Protein AF-A0A846CHJ0-F1 (afdb_monomer_lite)

Sequence (104 aa):
MFIHILKTAGNSIQNVLKYYSEDKIVCLNSLQDGVERFEVRNKNFPNIHKHSSLLDYYQVLSPDIFHSLYKFAVIRNPWERNHSFFFRHIVKPKLGIETSLLIY

Structure (mmCIF, N/CA/C/O backbone):
data_AF-A0A846CHJ0-F1
#
_entry.id   AF-A0A846CHJ0-F1
#
loop_
_atom_site.group_PDB
_atom_site.id
_atom_site.type_symbol
_atom_site.label_atom_id
_atom_site.label_alt_id
_atom_site.label_comp_id
_atom_site.label_asym_id
_atom_site.label_entity_id
_atom_site.label_seq_id
_atom_site.pdbx_PDB_ins_code
_atom_site.Cartn_x
_atom_site.Cartn_y
_atom_site.Cartn_z
_atom_site.occupancy
_atom_site.B_iso_or_equiv
_atom_site.auth_seq_id
_atom_site.auth_comp_id
_atom_site.auth_asym_id
_atom_site.auth_atom_id
_atom_site.pdbx_PDB_model_num
ATOM 1 N N . MET A 1 1 ? -8.023 -6.121 2.763 1.00 85.50 1 MET A N 1
ATOM 2 C CA . MET A 1 1 ? -6.923 -5.163 2.978 1.00 85.50 1 MET A CA 1
ATOM 3 C C . MET A 1 1 ? -5.852 -5.357 1.916 1.00 85.50 1 MET A C 1
ATOM 5 O O . MET A 1 1 ? -5.208 -6.401 1.874 1.00 85.50 1 MET A O 1
ATOM 9 N N . PHE A 1 2 ? -5.697 -4.366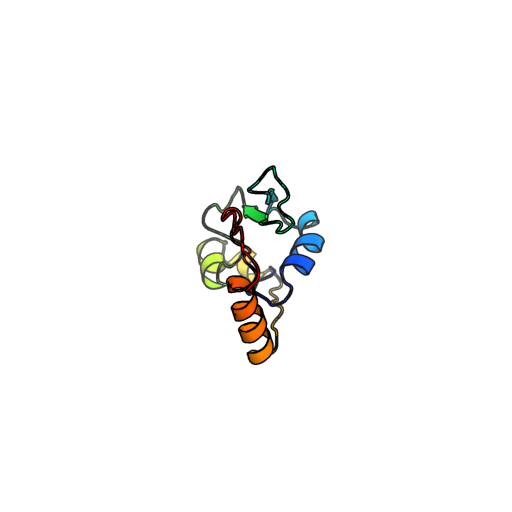 1.043 1.00 90.00 2 PHE A N 1
ATOM 10 C CA . PHE A 1 2 ? -4.655 -4.354 0.020 1.00 90.00 2 PHE A CA 1
ATOM 11 C C . PHE A 1 2 ? -3.436 -3.586 0.538 1.00 90.00 2 PHE A C 1
ATOM 13 O O . PHE A 1 2 ? -3.554 -2.408 0.863 1.00 90.00 2 PHE A O 1
ATOM 20 N N . ILE A 1 3 ? -2.274 -4.239 0.605 1.00 89.38 3 ILE A N 1
ATOM 21 C CA . ILE A 1 3 ? -1.016 -3.588 0.991 1.00 89.38 3 ILE A CA 1
ATOM 22 C C . ILE A 1 3 ? -0.297 -3.112 -0.271 1.00 89.38 3 ILE A C 1
ATOM 24 O O . ILE A 1 3 ? 0.186 -3.907 -1.084 1.00 89.38 3 ILE A O 1
ATOM 28 N N . HIS A 1 4 ? -0.230 -1.794 -0.447 1.00 88.69 4 HIS A N 1
ATOM 29 C CA . HIS A 1 4 ? 0.294 -1.186 -1.663 1.00 88.69 4 HIS A CA 1
ATOM 30 C C . HIS A 1 4 ? 1.819 -1.028 -1.595 1.00 88.69 4 HIS A C 1
ATOM 32 O O . HIS A 1 4 ? 2.378 -0.063 -1.070 1.00 88.69 4 HIS A O 1
ATOM 38 N N . ILE A 1 5 ? 2.501 -1.966 -2.246 1.00 87.06 5 ILE A N 1
ATOM 39 C CA . ILE A 1 5 ? 3.951 -1.957 -2.430 1.00 87.06 5 ILE A CA 1
ATOM 40 C C . ILE A 1 5 ? 4.344 -1.019 -3.586 1.00 87.06 5 ILE A C 1
ATOM 42 O O . ILE A 1 5 ? 3.761 -1.029 -4.670 1.00 87.06 5 ILE A O 1
ATOM 46 N N . LEU A 1 6 ? 5.372 -0.196 -3.377 1.00 84.44 6 LEU A N 1
ATOM 47 C CA . LEU A 1 6 ? 5.887 0.717 -4.399 1.00 84.44 6 LEU A CA 1
ATOM 48 C C . LEU A 1 6 ? 6.263 -0.017 -5.696 1.00 84.44 6 LEU A C 1
ATOM 50 O O . LEU A 1 6 ? 7.049 -0.962 -5.674 1.00 84.44 6 LEU A O 1
ATOM 54 N N . LYS A 1 7 ? 5.810 0.519 -6.837 1.00 83.31 7 LYS A N 1
ATOM 55 C CA . LYS A 1 7 ? 6.246 0.121 -8.193 1.00 83.31 7 LYS A CA 1
ATOM 56 C C . LYS A 1 7 ? 5.864 -1.311 -8.605 1.00 83.31 7 LYS A C 1
ATOM 58 O O . LYS A 1 7 ? 6.481 -1.876 -9.504 1.00 83.31 7 LYS A O 1
ATOM 63 N N . THR A 1 8 ? 4.796 -1.852 -8.025 1.00 85.38 8 THR A N 1
ATOM 64 C CA . THR A 1 8 ? 4.227 -3.166 -8.380 1.00 85.38 8 THR A CA 1
ATOM 65 C C . THR A 1 8 ? 2.865 -3.051 -9.078 1.00 85.38 8 THR A C 1
ATOM 67 O O . THR A 1 8 ? 2.005 -3.907 -8.930 1.00 85.38 8 THR A O 1
ATOM 70 N N . ALA A 1 9 ? 2.649 -1.957 -9.823 1.00 83.81 9 ALA A N 1
ATOM 71 C CA . ALA A 1 9 ? 1.361 -1.606 -10.441 1.00 83.81 9 ALA A CA 1
ATOM 72 C C . ALA A 1 9 ? 0.191 -1.424 -9.444 1.00 83.81 9 ALA A C 1
ATOM 74 O O . ALA A 1 9 ? -0.974 -1.435 -9.835 1.00 83.81 9 ALA A O 1
ATOM 75 N N . GLY A 1 10 ? 0.487 -1.165 -8.163 1.00 85.25 10 GLY A N 1
ATOM 76 C CA . GLY A 1 10 ? -0.535 -0.988 -7.128 1.00 85.25 10 GLY A CA 1
ATOM 77 C C . GLY A 1 10 ? -1.511 0.170 -7.369 1.00 85.25 10 GLY A C 1
ATOM 78 O O . GLY A 1 10 ? -2.650 0.094 -6.925 1.00 85.25 10 GLY A O 1
ATOM 79 N N . ASN A 1 11 ? -1.130 1.197 -8.140 1.00 85.00 11 ASN A N 1
ATOM 80 C CA . ASN A 1 11 ? -2.050 2.263 -8.562 1.00 85.00 11 ASN A CA 1
ATOM 81 C C . ASN A 1 11 ? -3.243 1.726 -9.367 1.00 85.00 11 ASN A C 1
ATOM 83 O O . ASN A 1 11 ? -4.363 2.184 -9.158 1.00 85.00 11 ASN A O 1
ATOM 87 N N . SER A 1 12 ? -3.015 0.758 -10.260 1.00 87.06 12 SER A N 1
ATOM 88 C CA . SER A 1 12 ? -4.077 0.181 -11.089 1.00 87.06 12 SER A CA 1
ATOM 89 C C . SER A 1 12 ? -5.098 -0.553 -10.225 1.00 87.06 12 SER A C 1
ATOM 91 O O . SER A 1 12 ? -6.298 -0.345 -10.371 1.00 87.06 12 SER A O 1
ATOM 93 N N . ILE A 1 13 ? -4.616 -1.340 -9.260 1.00 87.50 13 ILE A N 1
ATOM 94 C CA . ILE A 1 13 ? -5.457 -2.056 -8.292 1.00 87.50 13 ILE A CA 1
ATOM 95 C C . ILE A 1 13 ? -6.224 -1.064 -7.419 1.00 87.50 13 ILE A C 1
ATOM 97 O O . ILE A 1 13 ? -7.433 -1.186 -7.250 1.00 87.50 13 ILE A O 1
ATOM 101 N N . GLN A 1 14 ? -5.542 -0.039 -6.910 1.00 85.06 14 GLN A N 1
ATOM 102 C CA . GLN A 1 14 ? -6.153 0.981 -6.067 1.00 85.06 14 GLN A CA 1
ATOM 103 C C . GLN A 1 14 ? -7.271 1.743 -6.796 1.00 85.06 14 GLN A C 1
ATOM 105 O O . GLN A 1 14 ? -8.297 2.038 -6.192 1.00 85.06 14 GLN A O 1
ATOM 110 N N . ASN A 1 15 ? -7.113 2.028 -8.092 1.00 85.31 15 ASN A N 1
ATOM 111 C CA . ASN A 1 15 ? -8.144 2.702 -8.881 1.00 85.31 15 ASN A CA 1
ATOM 112 C C . ASN A 1 15 ? -9.417 1.853 -9.048 1.00 85.31 15 ASN A C 1
ATOM 114 O O . ASN A 1 15 ? -10.511 2.408 -9.102 1.00 85.31 15 ASN A O 1
ATOM 118 N N . VAL A 1 16 ? -9.285 0.524 -9.096 1.00 87.88 16 VAL A N 1
ATOM 119 C CA . VAL A 1 16 ? -10.431 -0.402 -9.125 1.00 87.88 16 VAL A CA 1
ATOM 120 C C . VAL A 1 16 ? -11.057 -0.533 -7.734 1.00 87.88 16 VAL A C 1
ATOM 122 O O . VAL A 1 16 ? -12.275 -0.467 -7.592 1.00 87.88 16 VAL A O 1
ATOM 125 N N . LEU A 1 17 ? -10.231 -0.665 -6.692 1.00 85.56 17 LEU A N 1
ATOM 126 C CA . LEU A 1 17 ? -10.696 -0.866 -5.317 1.00 85.56 17 LEU A CA 1
ATOM 127 C C . LEU A 1 17 ? -11.260 0.395 -4.653 1.00 85.56 17 LEU A C 1
ATOM 129 O O . LEU A 1 17 ? -11.918 0.275 -3.625 1.00 85.56 17 LEU A O 1
ATOM 133 N N . LYS A 1 18 ? -11.051 1.590 -5.219 1.00 83.94 18 LYS A N 1
ATOM 134 C CA . LYS A 1 18 ? -11.517 2.858 -4.628 1.00 83.94 18 LYS A CA 1
ATOM 135 C C . LYS A 1 18 ? -13.022 2.902 -4.361 1.00 83.94 18 LYS A C 1
ATOM 137 O O . LYS A 1 18 ? -13.447 3.577 -3.439 1.00 83.94 18 LYS A O 1
ATOM 142 N N . TYR A 1 19 ? -13.819 2.189 -5.159 1.00 81.12 19 TYR A N 1
ATOM 143 C CA . TYR A 1 19 ? -15.276 2.132 -4.997 1.00 81.12 19 TYR A CA 1
ATOM 144 C C . TYR A 1 19 ? -15.715 1.247 -3.825 1.00 81.12 19 TYR A C 1
ATOM 146 O O . TYR A 1 19 ? -16.845 1.357 -3.365 1.00 81.12 19 TYR A O 1
ATOM 154 N N . TYR A 1 20 ? -14.816 0.386 -3.349 1.00 81.69 20 TYR A N 1
ATOM 155 C CA . TYR A 1 20 ? -15.037 -0.547 -2.248 1.00 81.69 20 TYR A CA 1
ATOM 156 C C . TYR A 1 20 ? -14.250 -0.157 -0.989 1.00 81.69 20 TYR A C 1
ATOM 158 O O . TYR A 1 20 ? -14.283 -0.891 -0.004 1.00 81.69 20 TYR A O 1
ATOM 166 N N . SER A 1 21 ? -13.508 0.955 -1.025 1.00 76.88 21 SER A N 1
ATOM 167 C CA . SER A 1 21 ? -12.716 1.444 0.103 1.00 76.88 21 SER A CA 1
ATOM 168 C C . SER A 1 21 ? -13.382 2.652 0.754 1.00 76.88 21 SER A C 1
ATOM 170 O O . SER A 1 21 ? -13.962 3.500 0.078 1.00 76.88 21 SER A O 1
ATOM 172 N N . GLU A 1 22 ? -13.239 2.760 2.073 1.00 74.38 22 GLU A N 1
ATOM 173 C CA . GLU A 1 22 ? -13.538 3.987 2.822 1.00 74.38 22 GLU A CA 1
ATOM 174 C C . GLU A 1 22 ? -12.500 5.089 2.553 1.00 74.38 22 GLU A C 1
ATOM 176 O O . GLU A 1 22 ? -12.741 6.274 2.814 1.00 74.38 22 GLU A O 1
ATOM 181 N N . ASP A 1 23 ? -11.340 4.707 2.014 1.00 71.38 23 ASP A N 1
ATOM 182 C CA . ASP A 1 23 ? -10.270 5.627 1.676 1.00 71.38 23 ASP A CA 1
ATOM 183 C C . ASP A 1 23 ? -10.634 6.476 0.461 1.00 71.38 23 ASP A C 1
ATOM 185 O O . ASP A 1 23 ? -11.049 5.977 -0.590 1.00 71.38 23 ASP A O 1
ATOM 189 N N . LYS A 1 24 ? -10.374 7.780 0.558 1.00 66.81 24 LYS A N 1
ATOM 190 C CA . LYS A 1 24 ? -10.528 8.687 -0.576 1.00 66.81 24 LYS A CA 1
ATOM 191 C C . LYS A 1 24 ? -9.204 8.859 -1.292 1.00 66.81 24 LYS A C 1
ATOM 193 O O . LYS A 1 24 ? -8.186 9.209 -0.693 1.00 66.81 24 LYS A O 1
ATOM 198 N N . ILE A 1 25 ? -9.247 8.656 -2.604 1.00 67.38 25 ILE A N 1
ATOM 199 C CA . ILE A 1 25 ? -8.171 9.070 -3.493 1.00 67.38 25 ILE A CA 1
ATOM 200 C C . ILE A 1 25 ? -8.287 10.585 -3.674 1.00 67.38 25 ILE A C 1
ATOM 202 O O . ILE A 1 25 ? -9.309 11.071 -4.155 1.00 67.38 25 ILE A O 1
ATOM 206 N N . VAL A 1 26 ? -7.259 11.326 -3.267 1.00 64.19 26 VAL A N 1
ATOM 207 C CA . VAL A 1 26 ? -7.210 12.790 -3.367 1.00 64.19 26 VAL A CA 1
ATOM 208 C C . VAL A 1 26 ? -6.132 13.182 -4.373 1.00 64.19 26 VAL A C 1
ATOM 210 O O . VAL A 1 26 ? -4.987 12.735 -4.273 1.00 64.19 26 VAL A O 1
ATOM 213 N N . CYS A 1 27 ? -6.491 14.016 -5.349 1.00 59.78 27 CYS A N 1
ATOM 214 C CA . CYS A 1 27 ? -5.525 14.671 -6.229 1.00 59.78 27 CYS A CA 1
ATOM 215 C C . CYS A 1 27 ? -4.863 15.816 -5.463 1.00 59.78 27 CYS A C 1
ATOM 217 O O . CYS A 1 27 ? -5.559 16.712 -4.992 1.00 59.78 27 CYS A O 1
ATOM 219 N N . LEU A 1 28 ? -3.535 15.804 -5.342 1.00 58.84 28 LEU A N 1
ATOM 220 C CA . LEU A 1 28 ? -2.812 16.896 -4.681 1.00 58.84 28 LEU A CA 1
ATOM 221 C C . LEU A 1 28 ? -2.742 18.178 -5.522 1.00 58.84 28 LEU A C 1
ATOM 223 O O . LEU A 1 28 ? -2.654 19.262 -4.956 1.00 58.84 28 LEU A O 1
ATOM 227 N N . ASN A 1 29 ? -2.796 18.061 -6.851 1.00 57.16 29 ASN A N 1
ATOM 228 C CA . ASN A 1 29 ? -2.687 19.187 -7.777 1.00 57.16 29 ASN A CA 1
ATOM 229 C C . ASN A 1 29 ? -3.943 19.288 -8.651 1.00 57.16 29 ASN A C 1
ATOM 231 O O . ASN A 1 29 ? -4.435 18.278 -9.151 1.00 57.16 29 ASN A O 1
ATOM 235 N N . SER A 1 30 ? -4.426 20.515 -8.865 1.00 51.97 30 SER A N 1
ATOM 236 C CA . SER A 1 30 ? -5.478 20.838 -9.844 1.00 51.97 30 SER A CA 1
ATOM 237 C C . SER A 1 30 ? -4.974 20.787 -11.290 1.00 51.97 30 SER A C 1
ATOM 239 O O . SER A 1 30 ? -5.760 20.620 -12.216 1.00 51.97 30 SER A O 1
ATOM 241 N N . LEU A 1 31 ? -3.659 20.913 -11.479 1.00 53.25 31 LEU A N 1
ATOM 242 C CA . LEU A 1 31 ? -2.987 20.816 -12.768 1.00 53.25 31 LEU A CA 1
ATOM 243 C C . LEU A 1 31 ? -2.527 19.371 -12.988 1.00 53.25 31 LEU A C 1
ATOM 245 O O . LEU A 1 31 ? -1.653 18.874 -12.274 1.00 53.25 31 LEU A O 1
ATOM 249 N N . GLN A 1 32 ? -3.124 18.701 -13.975 1.00 51.16 32 GLN A N 1
ATOM 250 C CA . GLN A 1 32 ? -2.675 17.400 -14.465 1.00 51.16 32 GLN A CA 1
ATOM 251 C C . GLN A 1 32 ? -1.389 17.598 -15.284 1.00 51.16 32 GLN A C 1
ATOM 253 O O . GLN A 1 32 ? -1.430 17.850 -16.482 1.00 51.16 32 GLN A O 1
ATOM 258 N N . ASP A 1 33 ? -0.229 17.469 -14.643 1.00 53.81 33 ASP A N 1
ATOM 259 C CA . ASP A 1 33 ? 1.103 17.506 -15.272 1.00 53.81 33 ASP A CA 1
ATOM 260 C C . ASP A 1 33 ? 1.452 16.200 -16.026 1.00 53.81 33 ASP A C 1
ATOM 262 O O . ASP A 1 33 ? 2.618 15.909 -16.291 1.00 53.81 33 ASP A O 1
ATOM 266 N N . GLY A 1 34 ? 0.447 15.369 -16.333 1.00 51.34 34 GLY A N 1
ATOM 267 C CA . GLY A 1 34 ? 0.617 14.015 -16.870 1.00 51.34 34 GLY A CA 1
ATOM 268 C C . GLY A 1 34 ? 1.159 12.999 -15.853 1.00 51.34 34 GLY A C 1
ATOM 269 O O . GLY A 1 34 ? 1.259 11.812 -16.163 1.00 51.34 34 GLY A O 1
ATOM 270 N N . VAL A 1 35 ? 1.476 13.425 -14.625 1.00 52.75 35 VAL A N 1
ATOM 271 C CA . VAL A 1 35 ? 1.929 12.570 -13.528 1.00 52.75 35 VAL A CA 1
ATOM 272 C C . VAL A 1 35 ? 0.910 12.672 -12.403 1.00 52.75 35 VAL A C 1
ATOM 274 O O . VAL A 1 35 ? 1.101 13.394 -11.430 1.00 52.75 35 VAL A O 1
ATOM 277 N N . GLU A 1 36 ? -0.185 11.918 -12.492 1.00 54.56 36 GLU A N 1
ATOM 278 C CA . GLU A 1 36 ? -1.228 12.000 -11.469 1.00 54.56 36 GLU A CA 1
ATOM 279 C C . GLU A 1 36 ? -0.731 11.486 -10.103 1.00 54.56 36 GLU A C 1
ATOM 281 O O . GLU A 1 36 ? -0.648 10.284 -9.815 1.00 54.56 36 GLU A O 1
ATOM 286 N N . ARG A 1 37 ? -0.353 12.434 -9.237 1.00 61.91 37 ARG A N 1
ATOM 287 C CA . ARG A 1 37 ? 0.087 12.184 -7.861 1.00 61.91 37 ARG A CA 1
ATOM 288 C C . ARG A 1 37 ? -1.130 12.142 -6.957 1.00 61.91 37 ARG A C 1
ATOM 290 O O . ARG A 1 37 ? -1.490 13.110 -6.295 1.00 61.91 37 ARG A O 1
ATOM 297 N N . PHE A 1 38 ? -1.759 10.980 -6.962 1.00 64.56 38 PHE A N 1
ATOM 298 C CA . PHE A 1 38 ? -2.849 10.672 -6.061 1.00 64.56 38 PHE A CA 1
ATOM 299 C C . PHE A 1 38 ? -2.338 10.238 -4.688 1.00 64.56 38 PHE A C 1
ATOM 301 O O . PHE A 1 38 ? -1.577 9.262 -4.582 1.00 64.56 38 PHE A O 1
ATOM 308 N N . GLU A 1 39 ? -2.822 10.909 -3.650 1.00 67.38 39 GLU A N 1
ATOM 309 C CA . GLU A 1 39 ? -2.742 10.441 -2.270 1.00 67.38 39 GLU A CA 1
ATOM 310 C C . GLU A 1 39 ? -3.946 9.572 -1.915 1.00 67.38 39 GLU A C 1
ATOM 312 O O . GLU A 1 39 ? -5.017 9.674 -2.510 1.00 67.38 39 GLU A O 1
ATOM 317 N N . VAL A 1 40 ? -3.748 8.705 -0.927 1.00 68.12 40 VAL A N 1
ATOM 318 C CA . VAL A 1 40 ? -4.820 7.972 -0.254 1.00 68.12 40 VAL A CA 1
ATOM 319 C C . VAL A 1 40 ? -4.959 8.596 1.116 1.00 68.12 40 VAL A C 1
ATOM 321 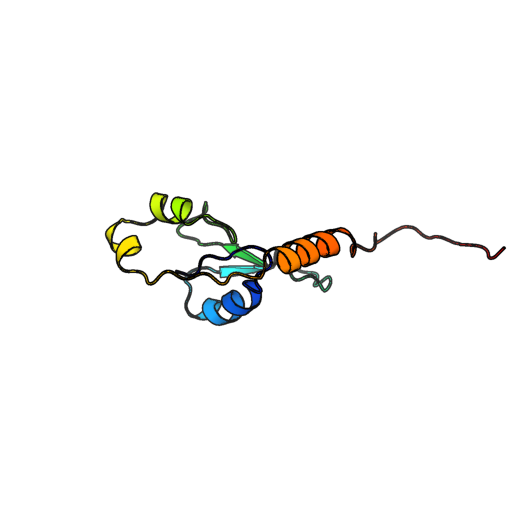O O . VAL A 1 40 ? -3.969 8.654 1.844 1.00 68.12 40 VAL A O 1
ATOM 324 N N . ARG A 1 41 ? -6.154 9.083 1.445 1.00 69.81 41 ARG A N 1
ATOM 325 C CA . ARG A 1 41 ? -6.457 9.617 2.772 1.00 69.81 41 ARG A CA 1
ATOM 326 C C . ARG A 1 41 ? -7.667 8.902 3.346 1.00 69.81 41 ARG A C 1
ATOM 328 O O . ARG A 1 41 ? -8.723 8.861 2.712 1.00 69.81 41 ARG A O 1
ATOM 335 N N . ASN A 1 42 ? -7.515 8.398 4.563 1.00 72.81 42 ASN A N 1
ATOM 336 C CA . ASN A 1 42 ? -8.619 7.889 5.359 1.00 72.81 42 ASN A CA 1
ATOM 337 C C . ASN A 1 42 ? -9.013 8.946 6.400 1.00 72.81 42 ASN A C 1
ATOM 339 O O . ASN A 1 42 ? -8.152 9.498 7.084 1.00 72.81 42 ASN A O 1
ATOM 343 N N . LYS A 1 43 ? -10.311 9.251 6.518 1.00 69.81 43 LYS A N 1
ATOM 344 C CA . LYS A 1 43 ? -10.808 10.225 7.505 1.00 69.81 43 LYS A CA 1
ATOM 345 C C . LYS A 1 43 ? -10.716 9.712 8.943 1.00 69.81 43 LYS A C 1
ATOM 347 O O . LYS A 1 43 ? -10.514 10.510 9.848 1.00 69.81 43 LYS A O 1
ATOM 352 N N . ASN A 1 44 ? -10.863 8.405 9.130 1.00 72.38 44 ASN A N 1
ATOM 353 C CA . ASN A 1 44 ? -10.843 7.750 10.434 1.00 72.38 44 ASN A CA 1
ATOM 354 C C . ASN A 1 44 ? -9.402 7.483 10.899 1.00 72.38 44 ASN A C 1
ATOM 356 O O . ASN A 1 44 ? -9.138 7.430 12.096 1.00 72.38 44 ASN A O 1
ATOM 360 N N . PHE A 1 45 ? -8.463 7.360 9.954 1.00 77.38 45 PHE A N 1
ATOM 361 C CA . PHE A 1 45 ? -7.080 6.959 10.216 1.00 77.38 45 PHE A CA 1
ATOM 362 C C . PHE A 1 45 ? -6.072 7.894 9.526 1.00 77.38 45 PHE A C 1
ATOM 364 O O . PHE A 1 45 ? -5.508 7.540 8.489 1.00 77.38 45 PHE A O 1
ATOM 371 N N . PRO A 1 46 ? -5.806 9.088 10.090 1.00 70.75 46 PRO A N 1
ATOM 372 C CA . PRO A 1 46 ? -4.978 10.110 9.443 1.00 70.75 46 PRO A CA 1
ATOM 373 C C . PRO A 1 46 ? -3.500 9.715 9.288 1.00 70.75 46 PRO A C 1
ATOM 375 O O . PRO A 1 46 ? -2.816 10.256 8.423 1.00 70.75 46 PRO A O 1
ATOM 378 N N . ASN A 1 47 ? -3.008 8.766 10.093 1.00 74.44 47 ASN A N 1
ATOM 379 C CA . ASN A 1 47 ? -1.611 8.311 10.056 1.00 74.44 47 ASN A CA 1
ATOM 380 C C . ASN A 1 47 ? -1.352 7.231 8.989 1.00 74.44 47 ASN A C 1
ATOM 382 O O . ASN A 1 47 ? -0.197 6.935 8.670 1.00 74.44 47 ASN A O 1
ATOM 386 N N . ILE A 1 48 ? -2.411 6.642 8.427 1.00 79.25 48 ILE A N 1
ATOM 387 C CA . ILE A 1 48 ? -2.303 5.624 7.385 1.00 79.25 48 ILE A CA 1
ATOM 388 C C . ILE A 1 48 ? -2.201 6.302 6.022 1.00 79.25 48 ILE A C 1
ATOM 390 O O . ILE A 1 48 ? -3.008 7.157 5.658 1.00 79.25 48 ILE A O 1
ATOM 394 N N . HIS A 1 49 ? -1.203 5.890 5.249 1.00 77.75 49 HIS A N 1
ATOM 395 C CA . HIS A 1 49 ? -0.913 6.429 3.932 1.00 77.75 49 HIS A CA 1
ATOM 396 C C . HIS A 1 49 ? -0.667 5.305 2.920 1.00 77.75 49 HIS A C 1
ATOM 398 O O . HIS A 1 49 ? -0.585 4.119 3.235 1.00 77.75 49 HIS A O 1
ATOM 404 N N . LYS A 1 50 ? -0.526 5.692 1.652 1.00 73.69 50 LYS A N 1
ATOM 405 C CA . LYS A 1 50 ? -0.479 4.792 0.491 1.00 73.69 50 LYS A CA 1
ATOM 406 C C . LYS A 1 50 ? 0.562 3.669 0.563 1.00 73.69 50 LYS A C 1
ATOM 408 O O . LYS A 1 50 ? 0.382 2.663 -0.102 1.00 73.69 50 LYS A O 1
ATOM 413 N N . HIS A 1 51 ? 1.644 3.830 1.317 1.00 78.25 51 HIS A N 1
ATOM 414 C CA . HIS A 1 51 ? 2.697 2.818 1.451 1.00 78.25 51 HIS A CA 1
ATOM 415 C C . HIS A 1 51 ? 2.892 2.355 2.898 1.00 78.25 51 HIS A C 1
ATOM 417 O O . HIS A 1 51 ? 3.950 1.815 3.215 1.00 78.25 51 HIS A O 1
ATOM 423 N N . SER A 1 52 ? 1.876 2.544 3.748 1.00 82.94 52 SER A N 1
ATOM 424 C CA . SER A 1 52 ? 1.884 2.053 5.123 1.00 82.94 52 SER A CA 1
ATOM 425 C C . SER A 1 52 ? 2.149 0.553 5.182 1.00 82.94 52 SER A C 1
ATOM 427 O O . SER A 1 52 ? 1.659 -0.234 4.362 1.00 82.94 52 SER A O 1
ATOM 429 N N . SER A 1 53 ? 2.952 0.175 6.168 1.00 85.12 53 SER A N 1
ATOM 430 C CA . SER A 1 53 ? 3.312 -1.206 6.439 1.00 85.12 53 SER A CA 1
ATOM 431 C C . SER A 1 53 ? 2.131 -1.964 7.049 1.00 85.12 53 SER A C 1
ATOM 433 O O . SER A 1 53 ? 1.213 -1.369 7.609 1.00 85.12 53 SER A O 1
ATOM 435 N N . LEU A 1 54 ? 2.162 -3.298 6.994 1.00 86.75 54 LEU A N 1
ATOM 436 C CA . LEU A 1 54 ? 1.157 -4.125 7.672 1.00 86.75 54 LEU A CA 1
ATOM 437 C C . LEU A 1 54 ? 1.122 -3.866 9.190 1.00 86.75 54 LEU A C 1
ATOM 439 O O . LEU A 1 54 ? 0.058 -3.957 9.798 1.00 86.75 54 LEU A O 1
ATOM 443 N N . LEU A 1 55 ? 2.273 -3.530 9.782 1.00 87.62 55 LEU A N 1
ATOM 444 C CA . LEU A 1 55 ? 2.385 -3.200 11.200 1.00 87.62 55 LEU A CA 1
ATOM 445 C C . LEU A 1 55 ? 1.650 -1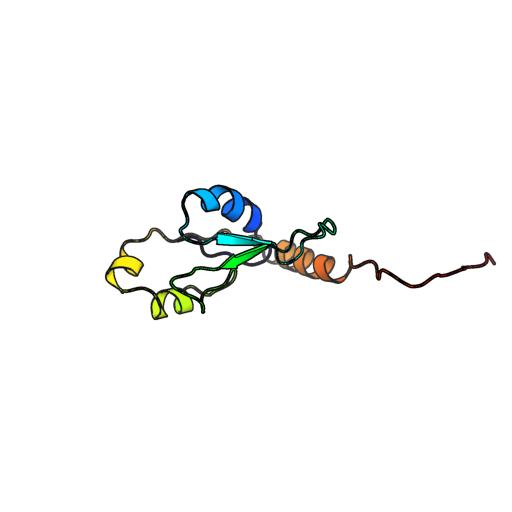.896 11.528 1.00 87.62 55 LEU A C 1
ATOM 447 O O . LEU A 1 55 ? 0.969 -1.834 12.546 1.00 87.62 55 LEU A O 1
ATOM 451 N N . ASP A 1 56 ? 1.718 -0.899 10.645 1.00 87.69 56 ASP A N 1
ATOM 452 C CA . ASP A 1 56 ? 1.008 0.372 10.828 1.00 87.69 56 ASP A CA 1
ATOM 453 C C . ASP A 1 56 ? -0.508 0.123 10.896 1.00 87.69 56 ASP A C 1
ATOM 455 O O . ASP A 1 56 ? -1.195 0.654 11.763 1.00 87.69 56 ASP A O 1
ATOM 459 N N . TYR A 1 57 ? -1.032 -0.753 10.028 1.00 86.44 57 TYR A N 1
ATOM 460 C CA . TYR A 1 57 ? -2.442 -1.155 10.068 1.00 86.44 57 TYR A CA 1
ATOM 461 C C . TYR A 1 57 ? -2.795 -1.936 11.337 1.00 86.44 57 TYR A C 1
ATOM 463 O O . TYR A 1 57 ? -3.878 -1.742 11.880 1.00 86.44 57 TYR A O 1
ATOM 471 N N . TYR A 1 58 ? -1.898 -2.800 11.820 1.00 87.69 58 TYR A N 1
ATOM 472 C CA . TYR A 1 58 ? -2.106 -3.552 13.060 1.00 87.69 58 TYR A CA 1
ATOM 473 C C . TYR A 1 58 ? -2.188 -2.641 14.293 1.00 87.69 58 TYR A C 1
ATOM 475 O O . TYR A 1 58 ? -2.954 -2.915 15.207 1.00 87.69 58 TYR A O 1
ATOM 483 N N . GLN A 1 59 ? -1.428 -1.544 14.316 1.00 88.62 59 GLN A N 1
ATOM 484 C CA . GLN A 1 59 ? -1.441 -0.582 15.425 1.00 88.62 59 GLN A CA 1
ATOM 485 C C . GLN A 1 59 ? -2.703 0.287 15.461 1.00 88.62 59 GLN A C 1
ATOM 487 O O . GLN A 1 59 ? -3.037 0.845 16.504 1.00 88.62 59 GLN A O 1
ATOM 492 N N . VAL A 1 60 ? -3.374 0.440 14.320 1.00 87.00 60 VAL A N 1
ATOM 493 C CA . VAL A 1 60 ? -4.482 1.384 14.146 1.00 87.00 60 VAL A CA 1
ATOM 494 C C . VAL A 1 60 ? -5.846 0.687 14.139 1.00 87.00 60 VAL A C 1
ATOM 496 O O . VAL A 1 60 ? -6.830 1.253 14.614 1.00 87.00 60 VAL A O 1
ATOM 499 N N . LEU A 1 61 ? -5.924 -0.533 13.605 1.00 86.25 61 LEU A N 1
ATOM 500 C CA . LEU A 1 61 ? -7.159 -1.313 13.556 1.00 86.25 61 LEU A CA 1
ATOM 501 C C . LEU A 1 61 ? -7.366 -2.100 14.851 1.00 86.25 61 LEU A C 1
ATOM 503 O O . LEU A 1 61 ? -6.413 -2.570 15.468 1.00 86.25 61 LEU A O 1
ATOM 507 N N . SER A 1 62 ? -8.628 -2.313 15.234 1.00 88.06 62 SER A N 1
ATOM 508 C CA . SER A 1 62 ? -8.928 -3.259 16.308 1.00 88.06 62 SER A CA 1
ATOM 509 C C . SER A 1 62 ? -8.517 -4.682 15.893 1.00 88.06 62 SER A C 1
ATOM 511 O O . SER A 1 62 ? -8.630 -5.027 14.708 1.00 88.06 62 SER A O 1
ATOM 513 N N . PRO A 1 63 ? -8.073 -5.534 16.838 1.00 89.38 63 PRO A N 1
ATOM 514 C CA . PRO A 1 63 ? -7.653 -6.899 16.529 1.00 89.38 63 PRO A CA 1
ATOM 515 C C . PRO A 1 63 ? -8.719 -7.699 15.767 1.00 89.38 63 PRO A C 1
ATOM 517 O O . PRO A 1 63 ? -8.400 -8.345 14.771 1.00 89.38 63 PRO A O 1
ATOM 520 N N . ASP A 1 64 ? -9.992 -7.596 16.157 1.00 91.19 64 ASP A N 1
ATOM 521 C CA . ASP A 1 64 ? -11.095 -8.334 15.524 1.00 91.19 64 ASP A CA 1
ATOM 522 C C . ASP A 1 64 ? -11.260 -7.975 14.039 1.00 91.19 64 ASP A C 1
ATOM 524 O O . ASP A 1 64 ? -11.340 -8.847 13.164 1.00 91.19 64 ASP A O 1
ATOM 528 N N . ILE A 1 65 ? -11.235 -6.674 13.726 1.00 87.62 65 ILE A N 1
ATOM 529 C CA . ILE A 1 65 ? -11.299 -6.189 12.344 1.00 87.62 65 ILE A CA 1
ATOM 530 C C . ILE A 1 65 ? -10.043 -6.632 11.599 1.00 87.62 65 ILE A C 1
ATOM 532 O O . ILE A 1 65 ? -10.136 -7.218 10.521 1.00 87.62 65 ILE A O 1
ATOM 536 N N . PHE A 1 66 ? -8.863 -6.415 12.177 1.00 89.19 66 PHE A N 1
ATOM 537 C CA . PHE A 1 66 ? -7.609 -6.785 11.537 1.00 89.19 66 PHE A CA 1
ATOM 538 C C . PHE A 1 66 ? -7.578 -8.272 11.172 1.00 89.19 66 PHE A C 1
ATOM 540 O O . PHE A 1 66 ? -7.214 -8.615 10.047 1.00 89.19 66 PHE A O 1
ATOM 547 N N . HIS A 1 67 ? -7.993 -9.168 12.069 1.00 91.88 67 HIS A N 1
ATOM 548 C CA . HIS A 1 67 ? -7.986 -10.609 11.830 1.00 91.88 67 HIS A CA 1
ATOM 549 C C . HIS A 1 67 ? -9.040 -11.054 10.807 1.00 91.88 67 HIS A C 1
ATOM 551 O O . HIS A 1 67 ? -8.709 -11.890 9.964 1.00 91.88 67 HIS A O 1
ATOM 557 N N . SER A 1 68 ? -10.227 -10.441 10.789 1.00 92.69 68 SER A N 1
ATOM 558 C CA . SER A 1 68 ? -11.304 -10.782 9.842 1.00 92.69 68 SER A CA 1
ATOM 559 C C . SER A 1 68 ? -11.013 -10.414 8.378 1.00 92.69 68 SER A C 1
ATOM 561 O O . SER A 1 68 ? -11.530 -11.049 7.459 1.00 92.69 68 SER A O 1
ATOM 563 N N . LEU A 1 69 ? -10.162 -9.416 8.122 1.00 89.69 69 LEU A N 1
ATOM 564 C CA . LEU A 1 69 ? -9.872 -8.959 6.759 1.00 89.69 69 LEU A CA 1
ATOM 565 C C . LEU A 1 69 ? -9.033 -9.975 5.964 1.00 89.69 69 LEU A C 1
ATOM 567 O O . LEU A 1 69 ? -8.024 -10.480 6.452 1.00 89.69 69 LEU A O 1
ATOM 571 N N . TYR A 1 70 ? -9.348 -10.186 4.684 1.00 90.94 70 TYR A N 1
ATOM 572 C CA . TYR A 1 70 ? -8.438 -10.859 3.746 1.00 90.94 70 TYR A CA 1
ATOM 573 C C . TYR A 1 70 ? -7.300 -9.910 3.338 1.00 90.94 70 TYR A C 1
ATOM 575 O O . TYR A 1 70 ? -7.567 -8.789 2.891 1.00 90.94 70 TYR A O 1
ATOM 583 N N . LYS A 1 71 ? -6.035 -10.321 3.504 1.00 91.38 71 LYS A N 1
ATOM 584 C CA . LYS A 1 71 ? -4.853 -9.485 3.224 1.00 91.38 71 LYS A CA 1
ATOM 585 C C . LYS A 1 71 ? -4.136 -9.975 1.979 1.00 91.38 71 LYS A C 1
ATOM 587 O O . LYS A 1 71 ? -3.832 -11.158 1.874 1.00 91.38 71 LYS A O 1
ATOM 592 N N . PHE A 1 72 ? -3.820 -9.061 1.072 1.00 93.50 72 PHE A N 1
ATOM 593 C CA . PHE A 1 72 ? -3.056 -9.387 -0.126 1.00 93.50 72 PHE A CA 1
ATOM 594 C C . PHE A 1 72 ? -2.175 -8.218 -0.563 1.00 93.50 72 PHE A C 1
ATOM 596 O O . PHE A 1 72 ? -2.433 -7.054 -0.244 1.00 93.50 72 PHE A O 1
ATOM 603 N N . ALA A 1 73 ? -1.130 -8.545 -1.314 1.00 92.62 73 ALA A N 1
ATOM 604 C CA . ALA A 1 73 ? -0.222 -7.596 -1.934 1.00 92.62 73 ALA A CA 1
ATOM 605 C C . ALA A 1 73 ? 0.184 -8.125 -3.309 1.00 92.62 73 ALA A C 1
ATOM 607 O O . ALA A 1 73 ? 0.207 -9.333 -3.536 1.00 92.62 73 ALA A O 1
ATOM 608 N N . VAL A 1 74 ? 0.540 -7.217 -4.213 1.00 91.88 74 VAL A N 1
ATOM 609 C CA . VAL A 1 74 ? 1.134 -7.584 -5.499 1.00 91.88 74 VAL A CA 1
ATOM 610 C C . VAL A 1 74 ? 2.607 -7.233 -5.461 1.00 91.88 74 VAL A C 1
ATOM 612 O O . VAL A 1 74 ? 2.982 -6.094 -5.168 1.00 91.88 74 VAL A O 1
ATOM 615 N N . ILE A 1 75 ? 3.436 -8.234 -5.741 1.00 92.38 75 ILE A N 1
ATOM 616 C CA . ILE A 1 75 ? 4.886 -8.111 -5.837 1.00 92.38 75 ILE A CA 1
ATOM 617 C C . ILE A 1 75 ? 5.314 -8.134 -7.303 1.00 92.38 75 ILE A C 1
ATOM 619 O O . ILE A 1 75 ? 4.614 -8.650 -8.170 1.00 92.38 75 ILE A O 1
ATOM 623 N N . ARG A 1 76 ? 6.479 -7.554 -7.578 1.00 89.38 76 ARG A N 1
ATOM 624 C CA . ARG A 1 76 ? 7.133 -7.576 -8.888 1.00 89.38 76 ARG A CA 1
ATOM 625 C C . ARG A 1 76 ? 8.517 -8.188 -8.725 1.00 89.3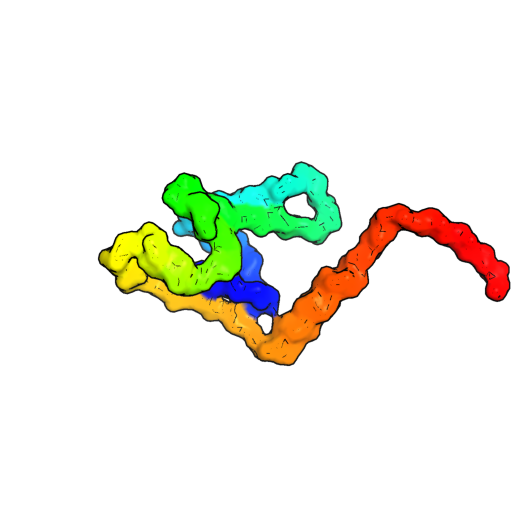8 76 ARG A C 1
ATOM 627 O O . ARG A 1 76 ? 9.083 -8.102 -7.634 1.00 89.38 76 ARG A O 1
ATOM 634 N N . ASN A 1 77 ? 9.065 -8.747 -9.804 1.00 93.19 77 ASN A N 1
ATOM 635 C CA . ASN A 1 77 ? 10.467 -9.147 -9.852 1.00 93.19 77 ASN A CA 1
ATOM 636 C C . ASN A 1 77 ? 11.367 -8.016 -9.285 1.00 93.19 77 ASN A C 1
ATOM 638 O O . ASN A 1 77 ? 11.213 -6.860 -9.704 1.00 93.19 77 ASN A O 1
ATOM 642 N N . PRO A 1 78 ? 12.284 -8.316 -8.343 1.00 89.12 78 PRO A N 1
ATOM 643 C CA . PRO A 1 78 ? 13.104 -7.298 -7.687 1.00 89.12 78 PRO A CA 1
ATOM 644 C C . PRO A 1 78 ? 13.923 -6.433 -8.655 1.00 89.12 78 PRO A C 1
ATOM 646 O O . PRO A 1 78 ? 13.986 -5.216 -8.478 1.00 89.12 78 PRO A O 1
ATOM 649 N N . TRP A 1 79 ? 14.492 -7.029 -9.708 1.00 88.12 79 TRP A N 1
ATOM 650 C CA . TRP A 1 79 ? 15.292 -6.317 -10.708 1.00 88.12 79 TRP A CA 1
ATOM 651 C C . TRP A 1 79 ? 14.455 -5.331 -11.513 1.00 88.12 79 TRP A C 1
ATOM 653 O O . TRP A 1 79 ? 14.810 -4.159 -11.633 1.00 88.12 79 TRP A O 1
ATOM 663 N N . GLU A 1 80 ? 13.296 -5.766 -12.002 1.00 87.50 80 GLU A N 1
ATOM 664 C CA . GLU A 1 80 ? 12.399 -4.881 -12.743 1.00 87.50 80 GLU A CA 1
ATOM 665 C C . GLU A 1 80 ? 11.837 -3.757 -11.867 1.00 87.50 80 GLU A C 1
ATOM 667 O O . GLU A 1 80 ? 11.649 -2.626 -12.325 1.00 87.50 80 GLU A O 1
ATOM 672 N N . ARG A 1 81 ? 11.571 -4.056 -10.589 1.00 86.12 81 ARG A N 1
ATOM 673 C CA . ARG A 1 81 ? 11.125 -3.061 -9.612 1.00 86.12 81 ARG A CA 1
ATOM 674 C C . ARG A 1 81 ? 12.202 -1.996 -9.393 1.00 86.12 81 ARG A C 1
ATOM 676 O O . ARG A 1 81 ? 11.868 -0.810 -9.419 1.00 86.12 81 ARG A O 1
ATOM 683 N N . ASN A 1 82 ? 13.465 -2.403 -9.246 1.00 85.31 82 ASN A N 1
ATOM 684 C CA . ASN A 1 82 ? 14.610 -1.498 -9.118 1.00 85.31 82 ASN A CA 1
ATOM 685 C C . ASN A 1 82 ? 14.803 -0.642 -10.373 1.00 85.31 82 ASN A C 1
ATOM 687 O O . ASN A 1 82 ? 14.906 0.579 -10.271 1.00 85.31 82 ASN A O 1
ATOM 691 N N . HIS A 1 83 ? 14.750 -1.250 -11.560 1.00 82.25 83 HIS A N 1
ATOM 692 C CA . HIS A 1 83 ? 14.826 -0.525 -12.829 1.00 82.25 83 HIS A CA 1
ATOM 693 C C . HIS A 1 83 ? 13.708 0.525 -12.923 1.00 82.25 83 HIS A C 1
ATOM 695 O O . HIS A 1 83 ? 13.953 1.706 -13.154 1.00 82.25 83 HIS A O 1
ATOM 701 N N . SER A 1 84 ? 12.464 0.147 -12.615 1.00 78.06 84 SER A N 1
ATOM 702 C CA . SER A 1 84 ? 11.334 1.083 -12.595 1.00 78.06 84 SER A CA 1
ATOM 703 C C . SER A 1 84 ? 11.497 2.225 -11.576 1.00 78.06 84 SER A C 1
ATOM 705 O O . SER A 1 84 ? 10.934 3.311 -11.761 1.00 78.06 84 SER A O 1
ATOM 707 N N . PHE A 1 85 ? 12.232 1.994 -10.486 1.00 79.38 85 PHE A N 1
ATOM 708 C CA . PHE A 1 85 ? 12.557 3.013 -9.489 1.00 79.38 85 PHE A CA 1
ATOM 709 C C . PHE A 1 85 ? 13.623 3.996 -9.994 1.00 79.38 85 PHE A C 1
ATOM 711 O O . PHE A 1 85 ? 13.472 5.206 -9.808 1.00 79.38 85 PHE A O 1
ATOM 718 N N . PHE A 1 86 ? 14.645 3.495 -10.689 1.00 79.06 86 PHE A N 1
ATOM 719 C CA . PHE A 1 86 ? 15.708 4.293 -11.303 1.00 79.06 86 PHE A CA 1
ATOM 720 C C . PHE A 1 86 ? 15.151 5.290 -12.332 1.00 79.06 86 PHE A C 1
ATOM 722 O O . PHE A 1 86 ? 15.318 6.501 -12.183 1.00 79.06 86 PHE A O 1
ATOM 729 N N . PHE A 1 87 ? 14.358 4.816 -13.301 1.00 74.62 87 PHE A N 1
ATOM 730 C CA . PHE A 1 87 ? 13.795 5.683 -14.349 1.00 74.62 87 PHE A CA 1
ATOM 731 C C . PHE A 1 87 ? 12.796 6.722 -13.831 1.00 74.62 87 PHE A C 1
ATOM 733 O O . PHE A 1 87 ? 12.648 7.783 -14.433 1.00 74.62 87 PHE A O 1
ATOM 740 N N . ARG A 1 88 ? 12.156 6.486 -12.677 1.00 67.56 88 ARG A N 1
ATOM 741 C CA . ARG A 1 88 ? 11.277 7.491 -12.057 1.00 67.56 88 ARG A CA 1
ATOM 742 C C . ARG A 1 88 ? 12.019 8.781 -11.682 1.00 67.56 88 ARG A C 1
ATOM 744 O O . ARG A 1 88 ? 11.389 9.834 -11.636 1.00 67.56 88 ARG A O 1
ATOM 751 N N . HIS A 1 89 ? 13.316 8.707 -11.389 1.00 62.31 89 HIS A N 1
ATOM 752 C CA . HIS A 1 89 ? 14.111 9.875 -10.999 1.00 62.31 89 HIS A CA 1
ATOM 753 C C . HIS A 1 89 ? 14.751 10.585 -12.197 1.00 62.31 89 HIS A C 1
ATOM 755 O O . HIS A 1 89 ? 15.013 11.781 -12.110 1.00 62.31 89 HIS A O 1
ATOM 761 N N . ILE A 1 90 ? 14.954 9.870 -13.306 1.00 61.44 90 ILE A N 1
ATOM 762 C CA . ILE A 1 90 ? 15.671 10.364 -14.490 1.00 61.44 90 ILE A CA 1
ATOM 763 C C . ILE A 1 90 ? 14.737 11.070 -15.474 1.00 61.44 90 ILE A C 1
ATOM 765 O O . ILE A 1 90 ? 15.115 12.079 -16.057 1.00 61.44 90 ILE A O 1
ATOM 769 N N . VAL A 1 91 ? 13.485 10.623 -15.609 1.00 54.31 91 VAL A N 1
ATOM 770 C CA . VAL A 1 91 ? 12.497 11.242 -16.516 1.00 54.31 91 VAL A CA 1
ATOM 771 C C . VAL A 1 91 ? 11.787 12.433 -15.847 1.00 54.31 91 VAL A C 1
ATOM 773 O O . VAL A 1 91 ? 10.569 12.572 -15.897 1.00 54.31 91 VAL A O 1
ATOM 776 N N . LYS A 1 92 ? 12.546 13.308 -15.178 1.00 44.69 92 LYS A N 1
ATOM 777 C CA . LYS A 1 92 ? 12.082 14.659 -14.836 1.00 44.69 92 LYS A CA 1
ATOM 778 C C . LYS A 1 92 ? 12.698 15.626 -15.847 1.00 44.69 92 LYS A C 1
ATOM 780 O O . LYS A 1 92 ? 13.833 16.049 -15.623 1.00 44.69 92 LYS A O 1
ATOM 785 N N . PRO A 1 93 ? 12.012 16.014 -16.936 1.00 40.09 93 PRO A N 1
ATOM 786 C CA . PRO A 1 93 ? 12.421 17.225 -17.625 1.00 40.09 93 PRO A CA 1
ATOM 787 C C . PRO A 1 93 ? 12.306 18.370 -16.612 1.00 40.09 93 PRO A C 1
ATOM 789 O O . PRO A 1 93 ? 11.245 18.607 -16.030 1.00 40.09 93 PRO A O 1
ATOM 792 N N . LYS A 1 94 ? 13.432 19.034 -16.341 1.00 43.19 94 LYS A N 1
ATOM 793 C CA . LYS A 1 94 ? 13.431 20.341 -15.691 1.00 43.19 94 LYS A CA 1
ATOM 794 C C . LYS A 1 94 ? 12.602 21.255 -16.593 1.00 43.19 94 LYS A C 1
ATOM 796 O O . LYS A 1 94 ? 13.063 21.614 -17.672 1.00 43.19 94 LYS A O 1
ATOM 801 N N . LEU A 1 95 ? 11.383 21.605 -16.185 1.00 47.59 95 LEU A N 1
ATOM 802 C CA . LEU A 1 95 ? 10.757 22.803 -16.730 1.00 47.59 95 LEU A CA 1
ATOM 803 C C . LEU A 1 95 ? 11.652 23.981 -16.330 1.00 47.59 95 LEU A C 1
ATOM 805 O O . LEU A 1 95 ? 11.869 24.207 -15.140 1.00 47.59 95 LEU A O 1
ATOM 809 N N . GLY A 1 96 ? 12.168 24.689 -17.332 1.00 45.72 96 GLY A N 1
ATOM 810 C CA . GLY A 1 96 ? 12.820 25.984 -17.169 1.00 45.72 96 GLY A CA 1
ATOM 811 C C . GLY A 1 96 ? 14.343 25.952 -17.200 1.00 45.72 96 GLY A C 1
ATOM 812 O O . GLY A 1 96 ? 14.969 26.214 -16.182 1.00 45.72 96 GLY A O 1
ATOM 813 N N . ILE A 1 97 ? 14.932 25.700 -18.373 1.00 35.16 97 ILE A N 1
ATOM 814 C CA . ILE A 1 97 ? 16.138 26.418 -18.812 1.00 35.16 97 ILE A CA 1
ATOM 815 C C . ILE A 1 97 ? 15.992 26.629 -20.323 1.00 35.16 97 ILE A C 1
ATOM 817 O O . ILE A 1 97 ? 16.045 25.667 -21.090 1.00 35.16 97 ILE A O 1
ATOM 821 N N . GLU A 1 98 ? 15.774 27.878 -20.740 1.00 40.69 98 GLU A N 1
ATOM 822 C CA . GLU A 1 98 ? 16.043 28.312 -22.111 1.00 40.69 98 GLU A CA 1
ATOM 823 C C . GLU A 1 98 ? 17.496 27.952 -22.427 1.00 40.69 98 GLU A C 1
ATOM 825 O O . GLU A 1 98 ? 18.430 28.546 -21.898 1.00 40.69 98 GLU A O 1
ATOM 830 N N . THR A 1 99 ? 17.699 26.928 -23.246 1.00 34.78 99 THR A N 1
ATOM 831 C CA . THR A 1 99 ? 19.002 26.663 -23.846 1.00 34.78 99 THR A CA 1
ATOM 832 C C . THR A 1 99 ? 18.877 27.000 -25.317 1.00 34.78 99 THR A C 1
ATOM 834 O O . THR A 1 99 ? 18.501 26.181 -26.151 1.00 34.78 99 THR A O 1
ATOM 837 N N . SER A 1 100 ? 19.176 28.258 -25.622 1.00 39.41 100 SER A N 1
ATOM 838 C CA . SER A 1 100 ? 19.704 28.668 -26.915 1.00 39.41 100 SER A CA 1
ATOM 839 C C . SER A 1 100 ? 21.035 27.943 -27.140 1.00 39.41 100 SER A C 1
ATOM 841 O O . SER A 1 100 ? 22.114 28.471 -26.887 1.00 39.41 100 SER A O 1
ATOM 843 N N . LEU A 1 101 ? 20.971 26.687 -27.581 1.00 30.09 101 LEU A N 1
ATOM 844 C CA . LEU A 1 101 ? 22.139 25.986 -28.098 1.00 30.09 101 LEU A CA 1
ATOM 845 C C . LEU A 1 101 ? 22.294 26.359 -29.571 1.00 30.09 101 LEU A C 1
ATOM 847 O O . LEU A 1 101 ? 21.658 25.797 -30.461 1.00 30.09 101 LEU A O 1
ATOM 851 N N . LEU A 1 102 ? 23.133 27.376 -29.778 1.00 31.20 102 LEU A N 1
ATOM 852 C CA . LEU A 1 102 ? 23.847 27.616 -31.023 1.00 31.20 102 LEU A CA 1
ATOM 853 C C . LEU A 1 102 ? 24.549 26.323 -31.446 1.00 31.20 102 LEU A C 1
ATOM 855 O O . LEU A 1 102 ? 25.307 25.732 -30.680 1.00 31.20 102 LEU A O 1
ATOM 859 N N . ILE A 1 103 ? 24.270 25.915 -32.677 1.00 29.80 103 ILE A N 1
ATOM 860 C CA . ILE A 1 103 ? 25.040 24.926 -33.422 1.00 29.80 103 ILE A CA 1
ATOM 861 C C . ILE A 1 103 ? 26.446 25.499 -33.617 1.00 29.80 103 ILE A C 1
ATOM 863 O O . I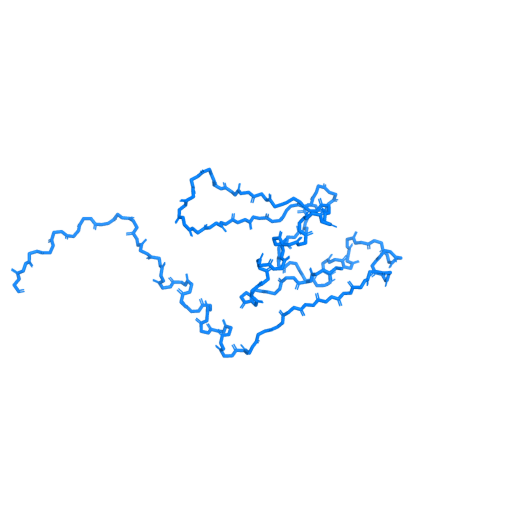LE A 1 103 ? 26.551 26.549 -34.245 1.00 29.80 103 ILE A O 1
ATOM 867 N N . TYR A 1 104 ? 27.468 24.819 -33.089 1.00 32.38 104 TYR A N 1
ATOM 868 C CA . TYR A 1 104 ? 28.759 24.517 -33.730 1.00 32.38 104 TYR A CA 1
ATOM 869 C C . TYR A 1 104 ? 29.407 23.331 -33.011 1.00 32.3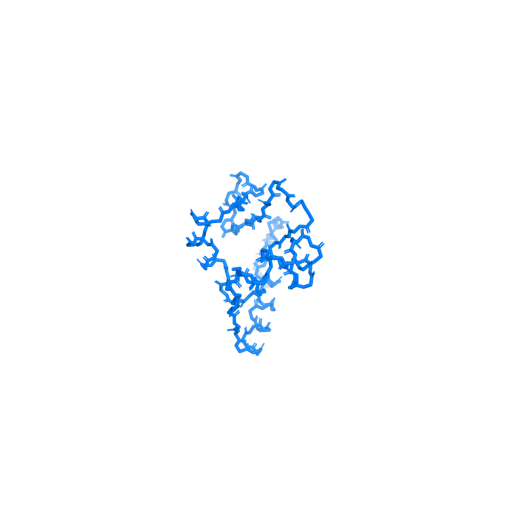8 104 TYR A C 1
ATOM 871 O O . TYR A 1 104 ? 29.497 23.376 -31.764 1.00 32.38 104 TYR A O 1
#

Secondary structure (DSSP, 8-state):
-EE--TTTTHHHHHHHHGGG-SSEEEES-SS--SS--EEEE-SS-TT--TT--HHHHHHHS-HHHHHHS--EE----HHHHHHHHHHHHH----S---------

Foldseek 3Di:
DEQEDPQLVSVVVCVVCVVVDQWDFDQPDPDPPVDGPTWTAHPQQRPDTNNDDLVSVVVRDDPVVSVPDDYDYGDDDPVVSVVSVVVVVVPDDPDDDPDPDDDD

Radius of gyration: 18.44 Å; chains: 1; bounding box: 44×40×50 Å

pLDDT: mean 73.54, std 17.7, range [29.8, 93.5]

=== Feature glossary ===
The record interleaves many kinds of information about one protein. Here is each kind framed as the question it answers.

Q: What does the local fold look like, residue by residue?
A: The Foldseek 3Di string encodes local tertiary geometry as a 20-letter alphabet — one character per residue — derived from the relative positions of nearby Cα atoms. Unlike the amino-acid sequence, 3Di is a direct function of the 3D structure, so two proteins with the same fold have similar 3Di strings even at low sequence identity.

Q: Which residues are in helices, strands, or loops?
A: The SS8 string is DSSP's per-residue secondary-structure call. α-helix (H) means an i→i+4 H-bond ladder; β-strand (E) means the residue participates in a β-sheet; 3₁₀ (G) and π (I) are tighter and wider helices; T/S are turns/bends; '-' is loop.

Q: How big and how compact is the whole molecule?
A: Radius of gyration (Rg) is the root-mean-square distance of Cα atoms from their centroid — a single number for overall size and compactness. A globular domain of N residues has Rg ≈ 2.2·N^0.38 Å; an extended or disordered chain has a much larger Rg. The Cα contact count is the number of residue pairs whose Cα atoms are within 8 Å and are more than four positions apart in sequence — a standard proxy for tertiary packing density. The bounding box is the smallest axis-aligned box enclosing all Cα atoms.

Q: Where is each backbone atom in 3D?
A: Structure coordinates are given as an mmCIF _atom_site loop: one row per atom with element, residue name, chain id, sequence number, and x/y/z position in Å. Only the four main-chain atoms per residue are included here; side chains are omitted to keep the record compact.

Q: What is the amino-acid chain?
A: Primary structure: the covalent order of the twenty standard amino acids along the backbone. Two proteins with the same sequence will (almost always) fold to the same structure; two with 30% identity often share a fold but not the details.

Q: What if only a Cα trace is available?
A: Three-state secondary structure (P-SEA) collapses the eight DSSP classes into helix (a), strand (b), and coil (c). P-SEA assigns these from Cα geometry alone — distances and angles — without requiring backbone oxygens, so it works on any Cα trace.

Q: What family and function is it annotated with?
A: Database cross-references. InterPro integrates a dozen domain/family signature databases into unified entries with residue-range hits. GO terms attach function/process/location labels with evidence codes. CATH codes position the fold in a four-level structural taxonomy. Organism is the NCBI-taxonomy species name.

Q: How confident is the AlphaFold model at each residue?
A: pLDDT is the predicted lDDT-Cα score: AlphaFold's confidence that the local environment of each residue (all inter-atomic distances within 15 Å) is correctly placed. It is a per-residue number between 0 and 100, with higher meaning more reliable.

Q: How mobile is each atom in the crystal?
A: B-factor (Debye–Waller factor) reflects atomic displacement in the crystal lattice. It is an experimental observable (units Å²), not a prediction; low values mean the atom is pinned down, high values mean it moves or is heterogeneous across the crystal.

Q: Which residues are buried vs exposed?
A: SASA measures how much of the protein is reachable by solvent. It is computed by rolling a water-sized probe over the atomic surface and summing the exposed area (Å²). Per-residue SASA distinguishes core (buried, low SASA) from surface (exposed, high SASA) residues; total SASA is a whole-molecule size measure.

Q: What do the diagnostic plots show?
A: Plot images: a contact map (which residues are close in 3D, as an N×N binary image), a Ramachandran scatter (backbone torsion angles, revealing secondary-structure composition at a glance), and — for AlphaFold structures — a PAE heatmap (pairwise prediction confidence).

Q: What known structures does this most resemble?
A: The Foldseek neighbor list gives the closest experimentally determined structures in the PDB, ranked by structural alignment. TM-score near 1 means near-identical fold; near 0.3 means only rough topology match. This is how one finds what a novel AlphaFold prediction most resembles in the solved-structure universe.

Q: Are the domains correctly placed relative to each other?
A: Predicted aligned error is AlphaFold's pairwise confidence. Unlike pLDDT (per-residue), PAE is per-residue-pair and captures whether two parts of the structure are correctly placed relative to each other. Units are ångströms of expected positional error.

Q: What do the rendered images show?
A: Structure images are PyMOL renders from six orthogonal camera directions. Cartoon representation draws helices as coils and strands as arrows; sticks shows the backbone as bonds; surface shows the solvent-excluded envelope. Rainbow coloring maps sequence position to hue (blue→red, N→C); chain coloring assigns a distinct color per polypeptide.

Q: What are the backbone torsion angles?
A: φ (phi) and ψ (psi) are the two rotatable backbone dihedrals per residue: φ is the C(i-1)–N–Cα–C torsion, ψ is the N–Cα–C–N(i+1) torsion, both in degrees on (−180°, 180°]. α-helical residues cluster near (−60°, −45°); β-strand residues near (−120°, +130°). A Ramachandran plot is simply a scatter of (φ, ψ) for every residue.